Protein AF-A0A7W4HJK3-F1 (afdb_monomer_lite)

Sequence (120 aa):
MSKIKEIQSRLTQNSWEYARIRFLIAKQIFVFTVALYFLCYLFTVGGFYFGPFSIDTLAKITYHLYSLLIISTAIFGYSIVEYAASLHFPDKKIVLVVAGVIFGIFSIFALSVHLGFFGA

Secondary structure (DSSP, 8-state):
--HHHHHHHHHHH-HHHHHHHHHHHHHHHHHHHHHHHHHHHHHHHTT--BTTB-HHHHHHHHHHHHHHHHHHHHHHHHHHHHHHHHHH-S--HHHHHHHHHHHHHHHHHHHHHHTTSS--

Radius of gyration: 18.64 Å; chains: 1; bounding box: 40×42×51 Å

Foldseek 3Di:
DDPVVVVVVVCVVQVLVVLVVQLVVLVVQLVVLVVVLVVLVCCLVVLPADDPGHSVNSVVVNLVSVLSNLVSVLSNQLSVQSNVCSVPPPPCPVVSVVSNVVSVVSSVVVVCPSVVVDDD

Structure (mmCIF, N/CA/C/O backbone):
data_AF-A0A7W4HJK3-F1
#
_entry.id   AF-A0A7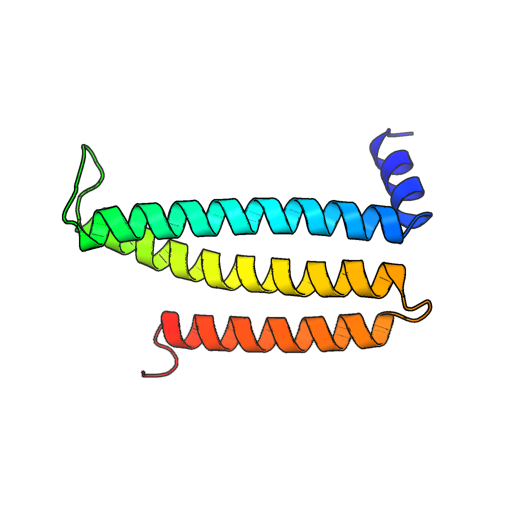W4HJK3-F1
#
loop_
_atom_site.group_PDB
_atom_site.id
_atom_site.type_symbol
_atom_site.label_atom_id
_atom_site.label_alt_id
_atom_site.label_comp_id
_atom_site.label_asym_id
_atom_site.label_entity_id
_atom_site.label_seq_id
_atom_site.pdbx_PDB_ins_code
_atom_site.Cartn_x
_atom_site.Cartn_y
_atom_site.Cartn_z
_atom_site.occupancy
_atom_site.B_iso_or_equiv
_atom_site.auth_seq_id
_atom_site.auth_comp_id
_atom_site.auth_asym_id
_atom_site.auth_atom_id
_atom_site.pdbx_PDB_model_num
ATOM 1 N N . MET A 1 1 ? -0.496 25.298 28.018 1.00 51.25 1 MET A N 1
ATOM 2 C CA . MET A 1 1 ? -1.146 24.036 27.594 1.00 51.25 1 MET A CA 1
ATOM 3 C C . MET A 1 1 ? -1.069 23.984 26.071 1.00 51.25 1 MET A C 1
ATOM 5 O O . MET A 1 1 ? -1.542 24.923 25.449 1.00 51.25 1 MET A O 1
ATOM 9 N N . SER A 1 2 ? -0.337 23.039 25.462 1.00 71.12 2 SER A N 1
ATOM 10 C CA . SER A 1 2 ? -0.067 23.115 24.012 1.00 71.12 2 SER A CA 1
ATOM 11 C C . SER A 1 2 ? -1.333 22.777 23.213 1.00 71.12 2 SER A C 1
ATOM 13 O O . SER A 1 2 ? -2.021 21.814 23.546 1.00 71.12 2 SER A O 1
ATOM 15 N N . LYS A 1 3 ? -1.636 23.551 22.158 1.00 65.75 3 LYS A N 1
ATOM 16 C CA . LYS A 1 3 ? -2.786 23.327 21.251 1.00 65.75 3 LYS A CA 1
ATOM 17 C C . LYS A 1 3 ? -2.875 21.880 20.745 1.00 65.75 3 LYS A C 1
ATOM 19 O O . LYS A 1 3 ? -3.959 21.364 20.505 1.00 65.75 3 LYS A O 1
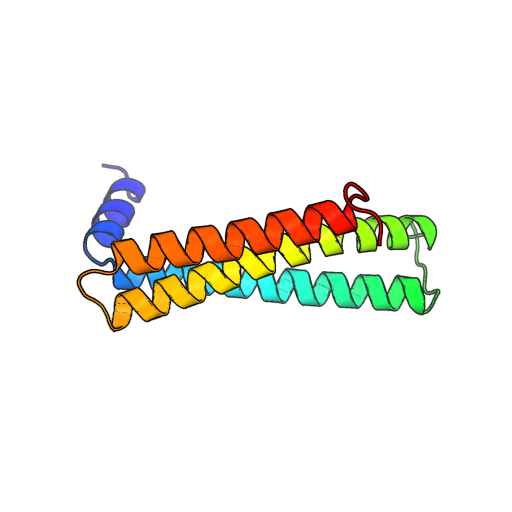ATOM 24 N N . ILE A 1 4 ? -1.729 21.207 20.639 1.00 69.06 4 ILE A N 1
ATOM 25 C CA . ILE A 1 4 ? -1.616 19.798 20.247 1.00 69.06 4 ILE A CA 1
ATOM 26 C C . ILE A 1 4 ? -2.334 18.885 21.252 1.00 69.06 4 ILE A C 1
ATOM 28 O O . ILE A 1 4 ? -3.061 17.984 20.848 1.00 69.06 4 ILE A O 1
ATOM 32 N N . LYS A 1 5 ? -2.195 19.147 22.557 1.00 67.62 5 LYS A N 1
ATOM 33 C CA . LYS A 1 5 ? -2.805 18.334 23.619 1.00 67.62 5 LYS A CA 1
ATOM 34 C C . LYS A 1 5 ? -4.334 18.470 23.649 1.00 67.62 5 LYS A C 1
ATOM 36 O O . LYS A 1 5 ? -5.027 17.505 23.949 1.00 67.62 5 LYS A O 1
ATOM 41 N N . GLU A 1 6 ? -4.849 19.647 23.297 1.00 69.25 6 GLU A N 1
ATOM 42 C CA . GLU A 1 6 ? -6.288 19.936 23.204 1.00 69.25 6 GLU A CA 1
ATOM 43 C C . GLU A 1 6 ? -6.931 19.291 21.963 1.00 69.25 6 GLU A C 1
ATOM 45 O O . GLU A 1 6 ? -7.992 18.675 22.053 1.00 69.25 6 GLU A O 1
ATOM 50 N N . ILE A 1 7 ? -6.253 19.342 20.810 1.00 66.00 7 ILE A N 1
ATOM 51 C CA . ILE A 1 7 ? -6.677 18.627 19.594 1.00 66.00 7 ILE A CA 1
ATOM 52 C C . ILE A 1 7 ? -6.694 17.116 19.848 1.00 66.00 7 ILE A C 1
ATOM 54 O O . ILE A 1 7 ? -7.645 16.429 19.478 1.00 66.00 7 ILE A O 1
ATOM 58 N N . GLN A 1 8 ? -5.669 16.599 20.528 1.00 65.44 8 GLN A N 1
ATOM 59 C CA . GLN A 1 8 ? -5.571 15.182 20.853 1.00 65.44 8 GLN A CA 1
ATOM 60 C C . GLN A 1 8 ? -6.674 14.733 21.822 1.00 65.44 8 GLN A C 1
ATOM 62 O O . GLN A 1 8 ? -7.210 13.645 21.632 1.00 65.44 8 GLN A O 1
ATOM 67 N N . SER A 1 9 ? -7.064 15.561 22.804 1.00 62.78 9 SER A N 1
ATOM 68 C CA . SER A 1 9 ? -8.164 15.227 23.723 1.00 62.78 9 SER A CA 1
ATOM 69 C C . SER A 1 9 ? -9.540 15.283 23.055 1.00 62.78 9 SER A C 1
ATOM 71 O O . SER A 1 9 ? -10.412 14.487 23.389 1.00 62.78 9 SER A O 1
ATOM 73 N N . ARG A 1 10 ? -9.751 16.196 22.098 1.00 63.41 10 ARG A N 1
ATOM 74 C CA . ARG A 1 10 ? -10.980 16.227 21.287 1.00 63.41 10 ARG A CA 1
ATOM 75 C C . ARG A 1 10 ? -11.082 15.009 20.367 1.00 63.41 10 ARG A C 1
ATOM 77 O O . ARG A 1 10 ? -12.144 14.400 20.275 1.00 63.41 10 ARG A O 1
ATOM 84 N N . LEU A 1 11 ? -9.971 14.607 19.745 1.00 58.31 11 LEU A N 1
ATOM 85 C CA . LEU A 1 11 ? -9.918 13.429 18.871 1.00 58.31 11 LEU A CA 1
ATOM 86 C C . LEU A 1 11 ? -10.165 12.115 19.620 1.00 58.31 11 LEU A C 1
ATOM 88 O O . LEU A 1 11 ? -10.785 11.210 19.067 1.00 58.31 11 LEU A O 1
ATOM 92 N N . THR A 1 12 ? -9.720 11.999 20.874 1.00 60.94 12 THR A N 1
ATOM 93 C CA . THR A 1 12 ? -10.025 10.824 21.707 1.00 60.94 12 THR A CA 1
ATOM 94 C C . THR A 1 12 ? -11.462 10.812 22.220 1.00 60.94 12 THR A C 1
ATOM 96 O O . THR A 1 12 ? -12.012 9.729 22.405 1.00 60.94 12 THR A O 1
ATOM 99 N N . GLN A 1 13 ? -12.096 11.974 22.402 1.00 63.25 13 GLN A N 1
ATOM 100 C CA . GLN A 1 13 ? -13.513 12.057 22.773 1.00 63.25 13 GLN A CA 1
ATOM 101 C C . GLN A 1 13 ? -14.455 11.704 21.614 1.00 63.25 13 GLN A C 1
ATOM 103 O O . GLN A 1 13 ? -15.545 11.194 21.861 1.00 63.25 13 GLN A O 1
ATOM 108 N N . ASN A 1 14 ? -14.036 11.909 20.360 1.00 68.38 14 ASN A N 1
ATOM 109 C CA . ASN A 1 14 ? -14.873 11.678 19.185 1.00 68.38 14 ASN A CA 1
ATOM 110 C C . ASN A 1 14 ? -14.259 10.623 18.247 1.00 68.38 14 ASN A C 1
ATOM 112 O O . ASN A 1 14 ? -13.692 10.925 17.196 1.00 68.38 14 ASN A O 1
ATOM 116 N N . SER A 1 15 ? -14.370 9.346 18.641 1.00 69.50 15 SER A N 1
ATOM 117 C CA . SER A 1 15 ? -13.700 8.219 17.959 1.00 69.50 15 SER A CA 1
ATOM 118 C C . SER A 1 15 ? -14.047 8.069 16.468 1.00 69.50 15 SER A C 1
ATOM 120 O O . SER A 1 15 ? -13.288 7.459 15.713 1.00 69.50 15 SER A O 1
ATOM 122 N N . TRP A 1 16 ? -15.178 8.632 16.040 1.00 78.88 16 TRP A N 1
ATOM 123 C CA . TRP A 1 16 ? -15.601 8.688 14.644 1.00 78.88 16 TRP A CA 1
ATOM 124 C C . TRP A 1 16 ? -14.831 9.741 13.831 1.00 78.88 16 TRP A C 1
ATOM 126 O O . TRP A 1 16 ? -14.389 9.451 12.719 1.00 78.88 16 TRP A O 1
ATOM 136 N N . GLU A 1 17 ? -14.607 10.942 14.377 1.00 79.75 17 GLU A N 1
ATOM 137 C CA . GLU A 1 17 ? -13.842 11.996 13.689 1.00 79.75 17 GLU A CA 1
ATOM 138 C C . GLU A 1 17 ? -12.398 11.558 13.455 1.00 79.75 17 GLU A C 1
ATOM 140 O O . GLU A 1 17 ? -11.842 11.771 12.376 1.00 79.75 17 GLU A O 1
ATOM 145 N N . TYR A 1 18 ? -11.815 10.869 14.437 1.00 82.31 18 TYR A N 1
ATOM 146 C CA . TYR A 1 18 ? -10.486 10.287 14.311 1.00 82.31 18 TYR A CA 1
ATOM 147 C C . TYR A 1 18 ? -10.411 9.256 13.172 1.00 82.31 18 TYR A C 1
ATOM 149 O O . TYR A 1 18 ? -9.543 9.360 12.301 1.00 82.31 18 TYR A O 1
ATOM 157 N N . ALA A 1 19 ? -11.352 8.304 13.123 1.00 85.25 19 ALA A N 1
ATOM 158 C CA . ALA A 1 19 ? -11.417 7.301 12.058 1.00 85.25 19 ALA A CA 1
ATOM 159 C C . ALA A 1 19 ? -11.622 7.944 10.674 1.00 85.25 19 ALA A C 1
ATOM 161 O O . ALA A 1 19 ? -10.991 7.544 9.695 1.00 85.25 19 ALA A O 1
ATOM 162 N N . ARG A 1 20 ? -12.445 8.998 10.594 1.00 87.69 20 ARG A N 1
ATOM 163 C CA . ARG A 1 20 ? -12.670 9.766 9.363 1.00 87.69 20 ARG A CA 1
ATOM 164 C C . ARG A 1 20 ? -11.394 10.444 8.860 1.00 87.69 20 ARG A C 1
ATOM 166 O O . ARG A 1 20 ? -11.097 10.361 7.671 1.00 87.69 20 ARG A O 1
ATOM 173 N N . ILE A 1 21 ? -10.637 11.107 9.736 1.00 89.06 21 ILE A N 1
ATOM 174 C CA . ILE A 1 21 ? -9.379 11.773 9.359 1.00 89.06 21 ILE A CA 1
ATOM 175 C C . ILE A 1 21 ? -8.367 10.744 8.848 1.00 89.06 21 ILE A C 1
ATOM 177 O O . ILE A 1 21 ? -7.779 10.943 7.784 1.00 89.06 21 ILE A O 1
ATOM 181 N N . ARG A 1 22 ? -8.207 9.618 9.555 1.00 88.69 22 ARG A N 1
ATOM 182 C CA . ARG A 1 22 ? -7.322 8.527 9.121 1.00 88.69 22 ARG A CA 1
ATOM 183 C C . ARG A 1 22 ? -7.708 7.979 7.752 1.00 88.69 22 ARG A C 1
ATOM 185 O O . ARG A 1 22 ? -6.836 7.830 6.901 1.00 88.69 22 ARG A O 1
ATOM 192 N N . PHE A 1 23 ? -9.000 7.750 7.518 1.00 92.94 23 PHE A N 1
ATOM 193 C CA . PHE A 1 23 ? -9.509 7.313 6.220 1.00 92.94 23 PHE A CA 1
ATOM 194 C C . PHE A 1 23 ? -9.186 8.303 5.096 1.00 92.94 23 PHE A C 1
ATOM 196 O O . PHE A 1 23 ? -8.708 7.893 4.040 1.00 92.94 23 PHE A O 1
ATOM 203 N N . LEU A 1 24 ? -9.392 9.605 5.314 1.00 94.00 24 LEU A N 1
ATOM 204 C CA . LEU A 1 24 ? -9.096 10.623 4.302 1.00 94.00 24 LEU A CA 1
ATOM 205 C C . LEU A 1 24 ? -7.602 10.686 3.959 1.00 94.00 24 LEU A C 1
ATOM 207 O O . LEU A 1 24 ? -7.258 10.769 2.780 1.00 94.00 24 LEU A O 1
ATOM 211 N N . ILE A 1 25 ? -6.729 10.594 4.965 1.00 93.81 25 ILE A N 1
ATOM 212 C CA . ILE A 1 25 ? -5.274 10.556 4.767 1.00 93.81 25 ILE A CA 1
ATOM 213 C C . ILE A 1 25 ? -4.874 9.290 4.001 1.00 93.81 25 ILE A C 1
ATOM 215 O O . ILE A 1 25 ? -4.168 9.380 2.998 1.00 93.81 25 ILE A O 1
ATOM 219 N N . ALA A 1 26 ? -5.364 8.121 4.423 1.00 93.94 26 ALA A N 1
ATOM 220 C CA . ALA A 1 26 ? -5.065 6.849 3.769 1.00 93.94 26 ALA A CA 1
ATOM 221 C C . ALA A 1 26 ? -5.530 6.834 2.304 1.00 93.94 26 ALA A C 1
ATOM 223 O O . ALA A 1 26 ? -4.781 6.411 1.426 1.00 93.94 26 ALA A O 1
ATOM 224 N N . LYS A 1 27 ? -6.725 7.372 2.023 1.00 94.62 27 LYS A N 1
ATOM 225 C CA . LYS A 1 27 ? -7.250 7.534 0.661 1.00 94.62 27 LYS A CA 1
ATOM 226 C C . LYS A 1 27 ? -6.324 8.390 -0.202 1.00 94.62 27 LYS A C 1
ATOM 228 O O . LYS A 1 27 ? -6.035 8.018 -1.334 1.00 94.62 27 LYS A O 1
ATOM 233 N N . GLN A 1 28 ? -5.870 9.530 0.319 1.00 94.75 28 GLN A N 1
ATOM 234 C CA . GLN A 1 28 ? -4.998 10.439 -0.423 1.00 94.75 28 GLN A CA 1
ATOM 235 C C . GLN A 1 28 ? -3.648 9.788 -0.743 1.00 94.75 28 GLN A C 1
ATOM 237 O O . GLN A 1 28 ? -3.188 9.880 -1.879 1.00 94.75 28 GLN A O 1
ATOM 242 N N . ILE A 1 29 ? -3.041 9.111 0.239 1.00 94.75 29 ILE A N 1
ATOM 243 C CA . ILE A 1 29 ? -1.785 8.373 0.055 1.00 94.75 29 ILE A CA 1
ATOM 244 C C . ILE A 1 29 ? -1.968 7.300 -1.018 1.00 94.75 29 ILE A C 1
ATOM 246 O O . ILE A 1 29 ? -1.188 7.254 -1.962 1.00 94.75 29 ILE A O 1
ATOM 250 N N . PHE A 1 30 ? -3.026 6.491 -0.924 1.00 95.88 30 PHE A N 1
ATOM 251 C CA . PHE A 1 30 ? -3.304 5.435 -1.893 1.00 95.88 30 PHE A CA 1
ATOM 252 C C . PHE A 1 30 ? -3.478 5.976 -3.316 1.00 95.88 30 PHE A C 1
ATOM 254 O O . PHE A 1 30 ? -2.802 5.513 -4.229 1.00 95.88 30 PHE A O 1
ATOM 261 N N . VAL A 1 31 ? -4.322 6.995 -3.511 1.00 96.31 31 VAL A N 1
ATOM 262 C CA . VAL A 1 31 ? -4.548 7.592 -4.838 1.00 96.31 31 VAL A CA 1
ATOM 263 C C . VAL A 1 31 ? -3.254 8.166 -5.413 1.00 96.31 31 VAL A C 1
ATOM 265 O O . VAL A 1 31 ? -2.962 7.955 -6.588 1.00 96.31 31 VAL A O 1
ATOM 268 N N . PHE A 1 32 ? -2.455 8.850 -4.589 1.00 96.25 32 PHE A N 1
ATOM 269 C CA . PHE A 1 32 ? -1.161 9.379 -5.013 1.00 96.25 32 PHE A CA 1
ATOM 270 C C . PHE A 1 32 ? -0.195 8.260 -5.422 1.00 96.25 32 PHE A C 1
ATOM 272 O O . PHE A 1 32 ? 0.411 8.333 -6.489 1.00 96.25 32 PHE A O 1
ATOM 279 N N . THR A 1 33 ? -0.080 7.202 -4.615 1.00 95.69 33 THR A N 1
ATOM 280 C CA . THR A 1 33 ? 0.793 6.061 -4.906 1.00 95.69 33 THR A CA 1
ATOM 281 C C . THR A 1 33 ? 0.354 5.309 -6.160 1.00 95.69 33 THR A C 1
ATOM 283 O O . THR A 1 33 ? 1.205 4.980 -6.981 1.00 95.69 33 THR A O 1
ATOM 286 N N . VAL A 1 34 ? -0.949 5.085 -6.357 1.00 95.62 34 VAL A N 1
ATOM 287 C CA . VAL A 1 34 ? -1.498 4.459 -7.572 1.00 95.62 34 VAL A CA 1
ATOM 288 C C . VAL A 1 34 ? -1.175 5.294 -8.805 1.00 95.62 34 VAL A C 1
ATOM 290 O O . VAL A 1 34 ? -0.670 4.757 -9.788 1.00 95.62 34 VAL A O 1
ATOM 293 N N . ALA A 1 35 ? -1.434 6.603 -8.753 1.00 95.62 35 ALA A N 1
ATOM 294 C CA . ALA A 1 35 ? -1.168 7.498 -9.872 1.00 95.62 35 ALA A CA 1
ATOM 295 C C . ALA A 1 35 ? 0.325 7.524 -10.227 1.00 95.62 35 ALA A C 1
ATOM 297 O O . ALA A 1 35 ? 0.682 7.420 -11.399 1.00 95.62 35 ALA A O 1
ATOM 298 N N . LEU A 1 36 ? 1.196 7.607 -9.217 1.00 93.62 36 LEU A N 1
ATOM 299 C CA . LEU A 1 36 ? 2.642 7.621 -9.408 1.00 93.62 36 LEU A CA 1
ATOM 300 C C . LEU A 1 36 ? 3.162 6.286 -9.956 1.00 93.62 36 LEU A C 1
ATOM 302 O O . LEU A 1 36 ? 3.937 6.284 -10.909 1.00 93.62 36 LEU A O 1
ATOM 306 N N . TYR A 1 37 ? 2.708 5.157 -9.402 1.00 94.25 37 TYR A N 1
ATOM 307 C CA . TYR A 1 37 ? 3.049 3.824 -9.904 1.00 94.25 37 TYR A CA 1
ATOM 308 C C . TYR A 1 37 ? 2.625 3.655 -11.362 1.00 94.25 37 TYR A C 1
ATOM 310 O O . TYR A 1 37 ? 3.439 3.255 -12.190 1.00 94.25 37 TYR A O 1
ATOM 318 N N . PHE A 1 38 ? 1.379 4.001 -11.691 1.00 92.56 38 PHE A N 1
ATOM 319 C CA . PHE A 1 38 ? 0.854 3.863 -13.045 1.00 92.56 38 PHE A CA 1
ATOM 320 C C . PHE A 1 38 ? 1.607 4.749 -14.041 1.00 92.56 38 PHE A C 1
ATOM 322 O O . PHE A 1 38 ? 1.966 4.293 -15.124 1.00 92.56 38 PHE A O 1
ATOM 329 N N . LEU A 1 39 ? 1.917 5.988 -13.657 1.00 91.62 39 LEU A N 1
ATOM 330 C CA . LEU A 1 39 ? 2.710 6.898 -14.474 1.00 91.62 39 LEU A CA 1
ATOM 331 C C . LEU A 1 39 ? 4.114 6.333 -14.744 1.00 91.62 39 LEU A C 1
ATOM 333 O O . LEU A 1 39 ? 4.534 6.259 -15.897 1.00 91.62 39 LEU A O 1
ATOM 337 N N . CYS A 1 40 ? 4.827 5.886 -13.706 1.00 90.12 40 CYS A N 1
ATOM 338 C CA . CYS A 1 40 ? 6.156 5.287 -13.856 1.00 90.12 40 CYS A CA 1
ATOM 339 C C . CYS A 1 40 ? 6.123 3.983 -14.666 1.00 90.12 40 CYS A C 1
ATOM 341 O O . CYS A 1 40 ? 7.005 3.758 -15.496 1.00 90.12 40 CYS A O 1
ATOM 343 N N . TYR A 1 41 ? 5.089 3.160 -14.485 1.00 89.19 41 TYR A N 1
ATOM 344 C CA . TYR A 1 41 ? 4.874 1.949 -15.270 1.00 89.19 41 TYR A CA 1
ATOM 345 C C . TYR A 1 41 ? 4.689 2.267 -16.759 1.00 89.19 41 TYR A C 1
ATOM 347 O O . TYR A 1 41 ? 5.356 1.657 -17.592 1.00 89.19 41 TYR A O 1
ATOM 355 N N . LEU A 1 42 ? 3.864 3.263 -17.102 1.00 90.06 42 LEU A N 1
ATOM 356 C CA . LEU A 1 42 ? 3.675 3.704 -18.487 1.00 90.06 42 LEU A CA 1
ATOM 357 C C . LEU A 1 42 ? 4.974 4.216 -19.117 1.00 90.06 42 LEU A C 1
ATOM 359 O O . LEU A 1 42 ? 5.264 3.871 -20.259 1.00 90.06 42 LEU A O 1
ATOM 363 N N . PHE A 1 43 ? 5.771 4.996 -18.381 1.00 87.25 43 PHE A N 1
ATOM 364 C CA . PHE A 1 43 ? 7.083 5.440 -18.862 1.00 87.25 43 PHE A CA 1
ATOM 365 C C . PHE A 1 43 ? 8.032 4.257 -19.100 1.00 87.25 43 PHE A C 1
ATOM 367 O O . PHE A 1 43 ? 8.673 4.183 -20.147 1.00 87.25 43 PHE A O 1
ATOM 374 N N . THR A 1 44 ? 8.068 3.305 -18.165 1.00 85.88 44 THR A N 1
ATOM 375 C CA . THR A 1 44 ? 8.941 2.124 -18.236 1.00 85.88 44 THR A CA 1
ATOM 376 C C . THR A 1 44 ? 8.567 1.210 -19.405 1.00 85.88 44 THR A C 1
ATOM 378 O O . THR A 1 44 ? 9.436 0.827 -20.181 1.00 85.88 44 THR A O 1
ATOM 381 N N . VAL A 1 45 ? 7.281 0.879 -19.564 1.00 85.25 45 VAL A N 1
ATOM 382 C CA . VAL A 1 45 ? 6.794 -0.017 -20.630 1.00 85.25 45 VAL A CA 1
ATOM 383 C C . VAL A 1 45 ? 6.768 0.676 -21.990 1.00 85.25 45 VAL A C 1
ATOM 385 O O . VAL A 1 45 ? 7.090 0.059 -23.000 1.00 85.25 45 VAL A O 1
ATOM 388 N N . GLY A 1 46 ? 6.415 1.961 -22.028 1.00 83.06 46 GLY A N 1
ATOM 389 C CA . GLY A 1 46 ? 6.387 2.758 -23.254 1.00 83.06 46 GLY A CA 1
ATOM 390 C C . GLY A 1 46 ? 7.769 3.154 -23.780 1.00 83.06 46 GLY A C 1
ATOM 391 O O . GLY A 1 46 ? 7.851 3.760 -24.843 1.00 83.06 46 GLY A O 1
ATOM 392 N N . GLY A 1 47 ? 8.850 2.841 -23.056 1.00 79.44 47 GLY A N 1
ATOM 393 C CA . GLY A 1 47 ? 10.221 3.166 -23.462 1.00 79.44 47 GLY A CA 1
ATOM 394 C C . GLY A 1 47 ? 10.538 4.664 -23.440 1.00 79.44 47 GLY A C 1
ATOM 395 O O . GLY A 1 47 ? 11.494 5.109 -24.073 1.00 79.44 47 GLY A O 1
ATOM 396 N N . PHE A 1 48 ? 9.742 5.456 -22.724 1.00 79.81 48 PHE A N 1
ATOM 397 C CA . PHE A 1 48 ? 9.899 6.901 -22.635 1.00 79.81 48 PHE A CA 1
ATOM 398 C C . PHE A 1 48 ? 10.880 7.248 -21.507 1.00 79.81 48 PHE A C 1
ATOM 400 O O . PHE A 1 48 ? 10.646 6.913 -20.347 1.00 79.81 48 PHE A O 1
ATOM 407 N N . TYR A 1 49 ? 11.957 7.960 -21.834 1.00 78.19 49 TYR A N 1
ATOM 408 C CA . TYR A 1 49 ? 12.971 8.417 -20.881 1.00 78.19 49 TYR A CA 1
ATOM 409 C C . TYR A 1 49 ? 13.208 9.923 -21.032 1.00 78.19 49 TYR A C 1
ATOM 411 O O . TYR A 1 49 ? 13.072 10.476 -22.124 1.00 78.19 49 TYR A O 1
ATOM 419 N N . PHE A 1 50 ? 13.553 10.609 -19.941 1.00 76.81 50 PHE A N 1
ATOM 420 C CA . PHE A 1 50 ? 13.840 12.046 -19.970 1.00 76.81 50 PHE A CA 1
ATOM 421 C C . PHE A 1 50 ? 14.894 12.433 -18.927 1.00 76.81 50 PHE A C 1
ATOM 423 O O . PHE A 1 50 ? 14.806 12.056 -17.759 1.00 76.81 50 PHE A O 1
ATOM 430 N N . GLY A 1 51 ? 15.894 13.216 -19.341 1.00 78.19 51 GLY A N 1
ATOM 431 C CA . GLY A 1 51 ? 16.952 13.719 -18.457 1.00 78.19 51 GLY A CA 1
ATOM 432 C C . GLY A 1 51 ? 17.618 12.606 -17.621 1.00 78.19 51 GLY A C 1
ATOM 433 O O . GLY A 1 51 ? 18.148 11.664 -18.208 1.00 78.19 51 GLY A O 1
ATOM 434 N N . PRO A 1 52 ? 17.603 12.682 -16.273 1.00 75.56 52 PRO A N 1
ATOM 435 C CA . PRO A 1 52 ? 18.224 11.681 -15.397 1.00 75.56 52 PRO A CA 1
ATOM 436 C C . PRO A 1 52 ? 17.444 10.355 -15.294 1.00 75.56 52 PRO A C 1
ATOM 438 O O . PRO A 1 52 ? 17.928 9.407 -14.678 1.00 75.56 52 PRO A O 1
ATOM 441 N N . PHE A 1 53 ? 16.242 10.264 -15.868 1.00 80.44 53 PHE A N 1
ATOM 442 C CA . PHE A 1 53 ? 15.387 9.081 -15.788 1.00 80.44 53 PHE A CA 1
ATOM 443 C C . PHE A 1 53 ? 15.617 8.161 -16.986 1.00 80.44 53 PHE A C 1
ATOM 445 O O . PHE A 1 53 ? 14.816 8.139 -17.918 1.00 80.44 53 PHE A O 1
ATOM 452 N N . SER A 1 54 ? 16.719 7.405 -16.964 1.00 85.69 54 SER A N 1
ATOM 453 C CA . SER A 1 54 ? 16.928 6.296 -17.906 1.00 85.69 54 SER A CA 1
ATOM 454 C C . SER A 1 54 ? 15.893 5.185 -17.693 1.00 85.69 54 SER A C 1
ATOM 456 O O . SER A 1 54 ? 15.303 5.084 -16.614 1.00 85.69 54 SER A O 1
ATOM 458 N N . ILE A 1 55 ? 15.700 4.316 -18.691 1.00 85.06 55 ILE A N 1
ATOM 459 C CA . ILE A 1 55 ? 14.774 3.171 -18.600 1.00 85.06 55 ILE A CA 1
ATOM 460 C C . ILE A 1 55 ? 15.107 2.286 -17.389 1.00 85.06 55 ILE A C 1
ATOM 462 O O . ILE A 1 55 ? 14.217 1.966 -16.608 1.00 85.06 55 ILE A O 1
ATOM 466 N N . ASP A 1 56 ? 16.385 1.978 -17.157 1.00 86.38 56 ASP A N 1
ATOM 467 C CA . ASP A 1 56 ? 16.827 1.205 -15.985 1.00 86.38 56 ASP A CA 1
ATOM 468 C C . ASP A 1 56 ? 16.473 1.886 -14.658 1.00 86.38 56 ASP A C 1
ATOM 470 O O . ASP A 1 56 ? 16.108 1.234 -13.677 1.00 86.38 56 ASP A O 1
ATOM 474 N N . THR A 1 57 ? 16.578 3.215 -14.615 1.00 87.38 57 THR A N 1
ATOM 475 C CA . THR A 1 57 ? 16.238 4.001 -13.425 1.00 87.38 57 THR A CA 1
ATOM 476 C C . THR A 1 57 ? 14.729 3.987 -13.192 1.00 87.38 57 THR A C 1
ATOM 478 O O . THR A 1 57 ? 14.283 3.735 -12.075 1.00 87.38 57 THR A O 1
ATOM 481 N N . LEU A 1 58 ? 13.936 4.183 -14.248 1.00 87.56 58 LEU A N 1
ATOM 482 C CA . LEU A 1 58 ? 12.474 4.094 -14.222 1.00 87.56 58 LEU A CA 1
ATOM 483 C C . LEU A 1 58 ? 11.984 2.695 -13.838 1.00 87.56 58 LEU A C 1
ATOM 485 O O . LEU A 1 58 ? 11.049 2.584 -13.048 1.00 87.56 58 LEU A O 1
ATOM 489 N N . ALA A 1 59 ? 12.648 1.635 -14.299 1.00 87.75 59 ALA A N 1
ATOM 490 C CA . ALA A 1 59 ? 12.334 0.261 -13.924 1.00 87.75 59 ALA A CA 1
ATOM 491 C C . ALA A 1 59 ? 12.570 0.015 -12.426 1.00 87.75 59 ALA A C 1
ATOM 493 O O . ALA A 1 59 ? 11.695 -0.523 -11.747 1.00 87.75 59 ALA A O 1
ATOM 494 N N . LYS A 1 60 ? 13.701 0.482 -11.875 1.00 90.50 60 LYS A N 1
ATOM 495 C CA . LYS A 1 60 ? 13.978 0.415 -10.426 1.00 90.50 60 LYS A CA 1
ATOM 496 C C . LYS A 1 60 ? 12.968 1.225 -9.612 1.00 90.50 60 LYS A C 1
ATOM 498 O O . LYS A 1 60 ? 12.477 0.750 -8.590 1.00 90.50 60 LYS A O 1
ATOM 503 N N . ILE A 1 61 ? 12.624 2.429 -10.070 1.00 90.44 61 ILE A N 1
ATOM 504 C CA . ILE A 1 61 ? 11.600 3.264 -9.429 1.00 90.44 61 ILE A CA 1
ATOM 505 C C . ILE A 1 61 ? 10.245 2.548 -9.446 1.00 90.44 61 ILE A C 1
ATOM 507 O O . ILE A 1 61 ? 9.597 2.449 -8.409 1.00 90.44 61 ILE A O 1
ATOM 511 N N . THR A 1 62 ? 9.837 2.000 -10.591 1.00 91.06 62 THR A N 1
ATOM 512 C CA . THR A 1 62 ? 8.574 1.265 -10.753 1.00 91.06 62 THR A CA 1
ATOM 513 C C . THR A 1 62 ? 8.526 0.027 -9.860 1.00 91.06 62 THR A C 1
ATOM 515 O O . THR A 1 62 ? 7.501 -0.232 -9.232 1.00 91.06 62 THR A O 1
ATOM 518 N N . TYR A 1 63 ? 9.644 -0.692 -9.734 1.00 90.88 63 TYR A N 1
ATOM 519 C CA . TYR A 1 63 ? 9.784 -1.812 -8.807 1.00 90.88 63 TYR A CA 1
ATOM 520 C C . TYR A 1 63 ? 9.521 -1.375 -7.355 1.00 90.88 63 TYR A C 1
ATOM 522 O O . TYR A 1 63 ? 8.633 -1.908 -6.697 1.00 90.88 63 TYR A O 1
ATOM 530 N N . HIS A 1 64 ? 10.192 -0.331 -6.862 1.00 92.12 64 HIS A N 1
ATOM 531 C CA . HIS A 1 64 ? 9.962 0.156 -5.495 1.00 92.12 64 HIS A CA 1
ATOM 532 C C . HIS A 1 64 ? 8.571 0.775 -5.285 1.00 92.12 64 HIS A C 1
ATOM 534 O O . HIS A 1 64 ? 7.980 0.631 -4.211 1.00 92.12 64 HIS A O 1
ATOM 540 N N . LEU A 1 65 ? 8.008 1.428 -6.305 1.00 93.50 65 LEU A N 1
ATOM 541 C CA . LEU A 1 65 ? 6.638 1.939 -6.261 1.00 93.50 65 LEU A CA 1
ATOM 542 C C . LEU A 1 65 ? 5.610 0.817 -6.129 1.00 93.50 65 LEU A C 1
ATOM 544 O O . LEU A 1 65 ? 4.588 1.025 -5.483 1.00 93.50 65 LEU A O 1
ATOM 548 N N . TYR A 1 66 ? 5.884 -0.374 -6.663 1.00 92.75 66 TYR A N 1
ATOM 549 C CA . TYR A 1 66 ? 5.017 -1.532 -6.463 1.00 92.75 66 TYR A CA 1
ATOM 550 C C . TYR A 1 66 ? 4.981 -1.976 -4.992 1.00 92.75 66 TYR A C 1
ATOM 552 O O . TYR A 1 66 ? 3.908 -2.233 -4.448 1.00 92.75 66 TYR A O 1
ATOM 560 N N . SER A 1 67 ? 6.125 -1.968 -4.298 1.00 93.88 67 SER A N 1
ATOM 561 C CA . SER A 1 67 ? 6.164 -2.202 -2.845 1.00 93.88 67 SER A CA 1
ATOM 562 C C . SER A 1 67 ? 5.324 -1.171 -2.078 1.00 93.88 67 SER A C 1
ATOM 564 O O . SER A 1 67 ? 4.525 -1.524 -1.208 1.00 93.88 67 SER A O 1
ATOM 566 N N . LEU A 1 68 ? 5.454 0.114 -2.429 1.00 94.44 68 LEU A N 1
ATOM 567 C CA . LEU A 1 68 ? 4.645 1.192 -1.846 1.00 94.44 68 LEU A CA 1
ATOM 568 C C . LEU A 1 68 ? 3.153 1.037 -2.166 1.00 94.44 68 LEU A C 1
ATOM 570 O O . LEU A 1 68 ? 2.307 1.349 -1.325 1.00 94.44 68 LEU A O 1
ATOM 574 N N . LEU A 1 69 ? 2.814 0.540 -3.354 1.00 95.62 69 LEU A N 1
ATOM 575 C CA . LEU A 1 69 ? 1.440 0.264 -3.751 1.00 95.62 69 LEU A CA 1
ATOM 576 C C . LEU A 1 69 ? 0.820 -0.821 -2.864 1.00 95.62 69 LEU A C 1
ATOM 578 O O . LEU A 1 69 ? -0.290 -0.629 -2.371 1.00 95.62 69 LEU A O 1
ATOM 582 N N . ILE A 1 70 ? 1.542 -1.911 -2.585 1.00 94.94 70 ILE A N 1
ATOM 583 C CA . ILE A 1 70 ? 1.071 -2.970 -1.677 1.00 94.94 70 ILE A CA 1
ATOM 584 C C . ILE A 1 70 ? 0.800 -2.394 -0.281 1.00 94.94 70 ILE A C 1
ATOM 586 O O . ILE A 1 70 ? -0.293 -2.560 0.264 1.00 94.94 70 ILE A O 1
ATOM 590 N N . ILE A 1 71 ? 1.769 -1.660 0.275 1.00 94.31 71 ILE A N 1
ATOM 591 C CA . ILE A 1 71 ? 1.665 -1.072 1.619 1.00 94.31 7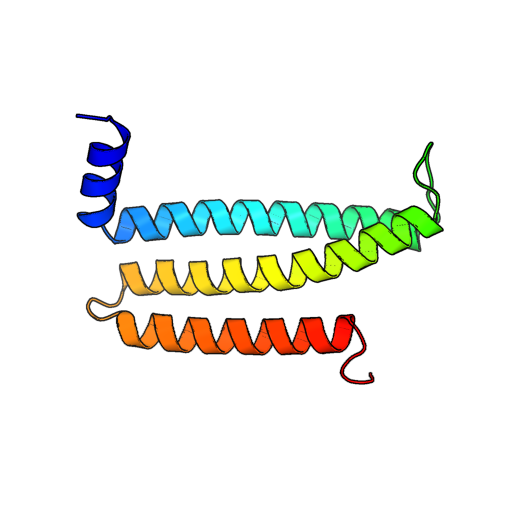1 ILE A CA 1
ATOM 592 C C . ILE A 1 71 ? 0.499 -0.078 1.696 1.00 94.31 71 ILE A C 1
ATOM 594 O O . ILE A 1 71 ? -0.319 -0.139 2.615 1.00 94.31 71 ILE A O 1
ATOM 598 N N . SER A 1 72 ? 0.391 0.835 0.728 1.00 95.62 72 SER A N 1
ATOM 599 C CA . SER A 1 72 ? -0.678 1.840 0.712 1.00 95.62 72 SER A CA 1
ATOM 600 C C . SER A 1 72 ? -2.062 1.215 0.520 1.00 95.62 72 SER A C 1
ATOM 602 O O . SER A 1 72 ? -3.012 1.661 1.164 1.00 95.62 72 SER A O 1
ATOM 604 N N . THR A 1 73 ? -2.178 0.147 -0.278 1.00 95.31 73 THR A N 1
ATOM 605 C CA . THR A 1 73 ? -3.427 -0.616 -0.453 1.00 95.31 73 THR A CA 1
ATOM 606 C C . THR A 1 73 ? -3.898 -1.215 0.868 1.00 95.31 73 THR A C 1
ATOM 608 O O . THR A 1 73 ? -5.072 -1.108 1.215 1.00 95.31 73 THR A O 1
ATOM 611 N N . ALA A 1 74 ? -2.988 -1.800 1.644 1.00 95.00 74 ALA A N 1
ATOM 612 C CA . ALA A 1 74 ? -3.323 -2.409 2.924 1.00 95.00 74 ALA A CA 1
ATOM 613 C C . ALA A 1 74 ? -3.710 -1.388 3.995 1.00 95.00 74 ALA A C 1
ATOM 615 O O . ALA A 1 74 ? -4.688 -1.588 4.716 1.00 95.00 74 ALA A O 1
ATOM 616 N N . ILE A 1 75 ? -2.987 -0.264 4.065 1.00 93.94 75 ILE A N 1
ATOM 617 C CA . ILE A 1 75 ? -3.331 0.853 4.954 1.00 93.94 75 ILE A CA 1
ATOM 618 C C . ILE A 1 75 ? -4.714 1.400 4.592 1.00 93.94 75 ILE A C 1
ATOM 620 O O . ILE A 1 75 ? -5.545 1.613 5.475 1.00 93.94 75 ILE A O 1
ATOM 624 N N . PHE A 1 76 ? -4.983 1.597 3.301 1.00 95.62 76 PHE A N 1
ATOM 625 C CA . PHE A 1 76 ? -6.270 2.091 2.831 1.00 95.62 76 PHE A CA 1
ATOM 626 C C . PHE A 1 76 ? -7.410 1.112 3.124 1.00 95.62 76 PHE A C 1
ATOM 628 O O . PHE A 1 76 ? -8.431 1.523 3.678 1.00 95.62 76 PHE A O 1
ATOM 635 N N . GLY A 1 77 ? -7.216 -0.177 2.842 1.00 94.00 77 GLY A N 1
ATOM 636 C CA . GLY A 1 77 ? -8.175 -1.233 3.157 1.00 94.00 77 GLY A CA 1
ATOM 637 C C . GLY A 1 77 ? -8.500 -1.300 4.650 1.00 94.00 77 GLY A C 1
ATOM 638 O O . GLY A 1 77 ? -9.673 -1.279 5.029 1.00 94.00 77 GLY A O 1
ATOM 639 N N . TYR A 1 78 ? -7.477 -1.273 5.509 1.00 94.25 78 TYR A N 1
ATOM 640 C CA . TYR A 1 78 ? -7.663 -1.211 6.959 1.00 94.25 78 TYR A CA 1
ATOM 641 C C . TYR A 1 78 ? -8.452 0.038 7.377 1.00 94.25 78 TYR A C 1
ATOM 643 O O . TYR A 1 78 ? -9.406 -0.061 8.147 1.00 94.25 78 TYR A O 1
ATOM 651 N N . SER A 1 79 ? -8.101 1.215 6.850 1.00 92.81 79 SER A N 1
ATOM 652 C CA . SER A 1 79 ? -8.785 2.464 7.194 1.00 92.81 79 SER A CA 1
ATOM 653 C C . SER A 1 79 ? -10.238 2.525 6.710 1.00 92.81 79 SER A C 1
ATOM 655 O O . SER A 1 79 ? -11.052 3.174 7.366 1.00 92.81 79 SER A O 1
ATOM 657 N N . ILE A 1 80 ? -10.600 1.836 5.619 1.00 93.19 80 ILE A N 1
ATOM 658 C CA . ILE A 1 80 ? -12.007 1.659 5.218 1.00 93.19 80 ILE A CA 1
ATOM 659 C C . ILE A 1 80 ? -12.763 0.884 6.296 1.00 93.19 80 ILE A C 1
ATOM 661 O O . ILE A 1 80 ? -13.823 1.328 6.739 1.00 93.19 80 ILE A O 1
ATOM 665 N N . VAL A 1 81 ? -12.218 -0.257 6.731 1.00 92.69 81 VAL A N 1
ATOM 666 C CA . VAL A 1 81 ? -12.860 -1.093 7.753 1.00 92.69 81 VAL A CA 1
ATOM 667 C C . VAL A 1 81 ? -12.954 -0.346 9.079 1.00 92.69 81 VAL A C 1
ATOM 669 O O . VAL A 1 81 ? -13.993 -0.388 9.730 1.00 92.69 81 VAL A O 1
ATOM 672 N N . GLU A 1 82 ? -11.916 0.402 9.454 1.00 90.69 82 GLU A N 1
ATOM 673 C CA . GLU A 1 82 ? -11.925 1.231 10.657 1.00 90.69 82 GLU A CA 1
ATOM 674 C C . GLU A 1 82 ? -13.019 2.299 10.622 1.00 90.69 82 GLU A C 1
ATOM 676 O O . GLU A 1 82 ? -13.772 2.457 11.589 1.00 90.69 82 GLU A O 1
ATOM 681 N N . TYR A 1 83 ? -13.146 2.996 9.495 1.00 90.19 83 TYR A N 1
ATOM 682 C CA . TYR A 1 83 ? -14.187 3.992 9.302 1.00 90.19 83 TYR A CA 1
ATOM 683 C C . TYR A 1 83 ? -15.586 3.364 9.329 1.00 90.19 83 TYR A C 1
ATOM 685 O O . TYR A 1 83 ? -16.446 3.818 10.086 1.00 90.19 83 TYR A O 1
ATOM 693 N N . ALA A 1 84 ? -15.802 2.275 8.590 1.00 88.44 84 ALA A N 1
ATOM 694 C CA . ALA A 1 84 ? -17.080 1.571 8.555 1.00 88.44 84 ALA A CA 1
ATOM 695 C C . ALA A 1 84 ? -17.475 1.024 9.936 1.00 88.44 84 ALA A C 1
ATOM 697 O O . ALA A 1 84 ? -18.622 1.185 10.362 1.00 88.44 84 ALA A O 1
ATOM 698 N N . ALA A 1 85 ? -16.521 0.443 10.668 1.00 88.62 85 ALA A N 1
ATOM 699 C CA . ALA A 1 85 ? -16.756 -0.087 12.003 1.00 88.62 85 ALA A CA 1
ATOM 700 C C . ALA A 1 85 ? -17.058 1.017 13.020 1.00 88.62 85 ALA A C 1
ATOM 702 O O . ALA A 1 85 ? -17.894 0.824 13.897 1.00 88.62 85 ALA A O 1
ATOM 703 N N . SER A 1 86 ? -16.441 2.196 12.876 1.00 85.00 86 SER A N 1
ATOM 704 C CA . SER A 1 86 ? -16.729 3.356 13.727 1.00 85.00 86 SER A CA 1
ATOM 705 C C . SER A 1 86 ? -18.150 3.913 13.574 1.00 85.00 86 SER A C 1
ATOM 707 O O . SER A 1 86 ? -18.621 4.581 14.489 1.00 85.00 86 SER A O 1
ATOM 709 N N . LEU A 1 87 ? -18.813 3.634 12.447 1.00 83.19 87 LEU A N 1
ATOM 710 C CA . LEU A 1 87 ? -20.180 4.068 12.150 1.00 83.19 87 LEU A CA 1
ATOM 711 C C . LEU A 1 87 ? -21.248 3.069 12.619 1.00 83.19 87 LEU A C 1
ATOM 713 O O . LEU A 1 87 ? -22.332 3.491 13.006 1.00 83.19 87 LEU A O 1
ATOM 717 N N . HIS A 1 88 ? -20.958 1.765 12.565 1.00 80.75 88 HIS A N 1
ATOM 718 C CA . HIS A 1 88 ? -21.982 0.719 12.703 1.00 80.75 88 HIS A CA 1
ATOM 719 C C . HIS A 1 88 ? -21.850 -0.135 13.968 1.00 80.75 88 HIS A C 1
ATOM 721 O O . HIS A 1 88 ? -22.841 -0.716 14.401 1.00 80.75 88 HIS A O 1
ATOM 727 N N . PHE A 1 89 ? -20.657 -0.228 14.570 1.00 79.19 89 PHE A N 1
ATOM 728 C CA . PHE A 1 89 ? -20.411 -1.142 15.688 1.00 79.19 89 PHE A CA 1
ATOM 729 C C . PHE A 1 89 ? -19.898 -0.400 16.931 1.00 79.19 89 PHE A C 1
ATOM 731 O O . PHE A 1 89 ? -18.793 0.151 16.904 1.00 79.19 89 PHE A O 1
ATOM 738 N N . PRO A 1 90 ? -20.644 -0.424 18.052 1.00 67.50 90 PRO A N 1
ATOM 739 C CA . PRO A 1 90 ? -20.165 0.128 19.317 1.00 67.50 90 PRO A CA 1
ATOM 740 C C . PRO A 1 90 ? -18.966 -0.656 19.882 1.00 67.50 90 PRO A C 1
ATOM 742 O O . PRO A 1 90 ? -18.085 -0.048 20.487 1.00 67.50 90 PRO A O 1
ATOM 745 N N . ASP A 1 91 ? -18.866 -1.966 19.612 1.00 74.25 91 ASP A N 1
ATOM 746 C CA . ASP A 1 91 ? -17.751 -2.818 20.055 1.00 74.25 91 ASP A CA 1
ATOM 747 C C . ASP A 1 91 ? -16.864 -3.284 18.883 1.00 74.25 91 ASP A C 1
ATOM 749 O O . ASP A 1 91 ? -16.811 -4.445 18.478 1.00 74.25 91 ASP A O 1
ATOM 753 N N . LYS A 1 92 ? -16.174 -2.316 18.273 1.00 79.81 92 LYS A N 1
ATOM 754 C CA . LYS A 1 92 ? -15.383 -2.499 17.042 1.00 79.81 92 LYS A CA 1
ATOM 755 C C . LYS A 1 92 ? -1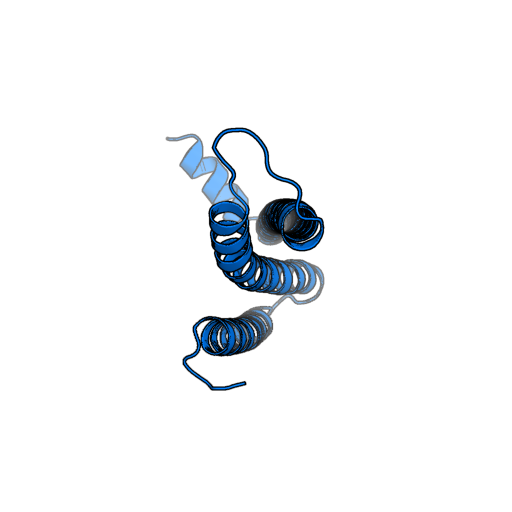4.041 -3.220 17.221 1.00 79.81 92 LYS A C 1
ATOM 757 O O . LYS A 1 92 ? -13.399 -3.540 16.225 1.00 79.81 92 LYS A O 1
ATOM 762 N N . LYS A 1 93 ? -13.583 -3.482 18.453 1.00 83.38 93 LYS A N 1
ATOM 763 C CA . LYS A 1 93 ? -12.205 -3.949 18.726 1.00 83.38 93 LYS A CA 1
ATOM 764 C C . LYS A 1 93 ? -11.847 -5.231 17.974 1.00 83.38 93 LYS A C 1
ATOM 766 O O . LYS A 1 93 ? -10.807 -5.277 17.325 1.00 83.38 93 LYS A O 1
ATOM 771 N N . ILE A 1 94 ? -12.715 -6.241 18.029 1.00 85.56 94 ILE A N 1
ATOM 772 C CA . ILE A 1 94 ? -12.470 -7.541 17.387 1.00 85.56 94 ILE A CA 1
ATOM 773 C C . ILE A 1 94 ? -12.405 -7.379 15.864 1.00 85.56 94 ILE A C 1
ATOM 775 O O . ILE A 1 94 ? -11.487 -7.894 15.233 1.00 85.56 94 ILE A O 1
ATOM 779 N N . VAL A 1 95 ? -13.321 -6.598 15.283 1.00 86.94 95 VAL A N 1
ATOM 780 C CA . VAL A 1 95 ? -13.359 -6.325 13.837 1.00 86.94 95 VAL A CA 1
ATOM 781 C C . VAL A 1 95 ? -12.066 -5.653 13.369 1.00 86.94 95 VAL A C 1
ATOM 783 O O . VAL A 1 95 ? -11.498 -6.057 12.357 1.00 86.94 95 VAL A O 1
ATOM 786 N N . LEU A 1 96 ? -11.561 -4.671 14.125 1.00 88.38 96 LEU A N 1
ATOM 787 C CA . LEU A 1 96 ? -10.308 -3.984 13.798 1.00 88.38 96 LEU A CA 1
ATOM 788 C C . LEU A 1 96 ? -9.095 -4.915 13.885 1.00 88.38 96 LEU A C 1
ATOM 790 O O . LEU A 1 96 ? -8.226 -4.858 13.020 1.00 88.38 96 LEU A O 1
ATOM 794 N N . VAL A 1 97 ? -9.041 -5.791 14.893 1.00 89.38 97 VAL A N 1
ATOM 795 C CA . VAL A 1 97 ? -7.954 -6.773 15.031 1.00 89.38 97 VAL A CA 1
ATOM 796 C C . VAL A 1 97 ? -7.965 -7.752 13.860 1.00 89.38 97 VAL A C 1
ATOM 798 O O . VAL A 1 97 ? -6.933 -7.943 13.221 1.00 89.38 97 VAL A O 1
ATOM 801 N N . VAL A 1 98 ? -9.127 -8.322 13.531 1.00 90.94 98 VAL A N 1
ATOM 802 C CA . VAL A 1 98 ? -9.270 -9.261 12.408 1.00 90.94 98 VAL A CA 1
ATOM 803 C C . VAL A 1 98 ? -8.884 -8.594 11.088 1.00 90.94 98 VAL A C 1
ATOM 805 O O . VAL A 1 98 ? -8.097 -9.153 10.327 1.00 90.94 98 VAL A O 1
ATOM 808 N N . ALA A 1 99 ? -9.363 -7.374 10.837 1.00 91.56 99 ALA A N 1
ATOM 809 C CA . ALA A 1 99 ? -8.993 -6.618 9.646 1.00 91.56 99 ALA A CA 1
ATOM 810 C C . ALA A 1 99 ? -7.483 -6.349 9.586 1.00 91.56 99 ALA A C 1
ATOM 812 O O . ALA A 1 99 ? -6.862 -6.566 8.548 1.00 91.56 99 ALA A O 1
ATOM 813 N N . GLY A 1 100 ? -6.877 -5.931 10.701 1.00 91.25 100 GLY A N 1
ATOM 814 C CA . GLY A 1 100 ? -5.436 -5.706 10.798 1.00 91.25 100 GLY A CA 1
ATOM 815 C C . GLY A 1 100 ? -4.620 -6.955 10.464 1.00 91.25 100 GLY A C 1
ATOM 816 O O . GLY A 1 100 ? -3.660 -6.868 9.702 1.00 91.25 100 GLY A O 1
ATOM 817 N N . VAL A 1 101 ? -5.035 -8.122 10.963 1.00 94.00 101 VAL A N 1
ATOM 818 C CA . VAL A 1 101 ? -4.388 -9.407 10.656 1.00 94.00 101 VAL A CA 1
ATOM 819 C C . VAL A 1 101 ? -4.519 -9.751 9.173 1.00 94.00 101 VAL A C 1
ATOM 821 O O . VAL A 1 101 ? -3.517 -10.072 8.541 1.00 94.00 101 VAL A O 1
ATOM 824 N N . ILE A 1 102 ? -5.718 -9.636 8.593 1.00 94.38 102 ILE A N 1
ATOM 825 C CA . ILE A 1 102 ? -5.959 -9.953 7.176 1.00 94.38 102 ILE A CA 1
ATOM 826 C C . ILE A 1 102 ? -5.102 -9.067 6.265 1.00 94.38 102 ILE A C 1
ATOM 828 O O . ILE A 1 102 ? -4.363 -9.579 5.423 1.00 94.38 102 ILE A O 1
ATOM 832 N N . PHE A 1 103 ? -5.157 -7.745 6.449 1.00 94.19 103 PHE A N 1
ATOM 833 C CA . PHE A 1 103 ? -4.381 -6.814 5.626 1.00 94.19 103 PHE A CA 1
ATOM 834 C C . PHE A 1 103 ? -2.874 -6.948 5.866 1.00 94.19 103 PHE A C 1
ATOM 836 O O . PHE A 1 103 ? -2.096 -6.824 4.919 1.00 94.19 103 PHE A O 1
ATOM 843 N N . GLY A 1 104 ? -2.453 -7.255 7.096 1.00 91.81 104 GLY A N 1
ATOM 844 C CA . GLY A 1 104 ? -1.059 -7.541 7.423 1.00 91.81 104 GLY A CA 1
ATOM 845 C C . GLY A 1 104 ? -0.533 -8.772 6.685 1.00 91.81 104 GLY A C 1
ATOM 846 O O . GLY A 1 104 ? 0.469 -8.673 5.980 1.00 91.81 104 GLY A O 1
ATOM 847 N N . ILE A 1 105 ? -1.235 -9.905 6.777 1.00 93.88 105 ILE A N 1
ATOM 848 C CA . ILE A 1 105 ? -0.855 -11.156 6.101 1.00 93.88 105 ILE A CA 1
ATOM 849 C C . ILE A 1 105 ? -0.817 -10.962 4.586 1.00 93.88 105 ILE A C 1
ATOM 851 O O . ILE A 1 105 ? 0.163 -11.344 3.951 1.00 93.88 105 ILE A O 1
ATOM 855 N N . PHE A 1 106 ? -1.846 -10.334 4.009 1.00 92.25 106 PHE A N 1
ATOM 856 C CA . PHE A 1 106 ? -1.905 -10.089 2.568 1.00 92.25 106 PHE A CA 1
ATOM 857 C C . PHE A 1 106 ? -0.723 -9.237 2.084 1.00 92.25 106 PHE A C 1
ATOM 859 O O . PHE A 1 106 ? -0.090 -9.566 1.083 1.00 92.25 106 PHE A O 1
ATOM 866 N N . SER A 1 107 ? -0.382 -8.180 2.829 1.00 92.88 107 SER A N 1
ATOM 867 C CA . SER A 1 107 ? 0.758 -7.313 2.502 1.00 92.88 107 SER A CA 1
ATOM 868 C C . SER A 1 107 ? 2.081 -8.047 2.597 1.00 92.88 107 SER A C 1
ATOM 870 O O . SER A 1 107 ? 2.905 -7.922 1.699 1.00 92.88 107 SER A O 1
ATOM 872 N N . ILE A 1 108 ? 2.286 -8.800 3.682 1.00 93.19 108 ILE A N 1
ATOM 873 C CA . ILE A 1 108 ? 3.509 -9.573 3.899 1.00 93.19 108 ILE A CA 1
ATOM 874 C C . ILE A 1 108 ? 3.674 -10.573 2.762 1.00 93.19 108 ILE A C 1
ATOM 876 O O . ILE A 1 108 ? 4.727 -10.601 2.141 1.00 93.19 108 ILE A O 1
ATOM 880 N N . PHE A 1 109 ? 2.624 -11.328 2.435 1.00 91.62 109 PHE A N 1
ATOM 881 C CA . PHE A 1 109 ? 2.661 -12.293 1.345 1.00 91.62 109 PHE A CA 1
ATOM 882 C C . PHE A 1 109 ? 2.999 -11.632 0.001 1.00 91.62 109 PHE A C 1
ATOM 884 O O . PHE A 1 109 ? 3.946 -12.046 -0.666 1.00 91.62 109 PHE A O 1
ATOM 891 N N . ALA A 1 110 ? 2.286 -10.565 -0.372 1.00 90.31 110 ALA A N 1
ATOM 892 C CA . ALA A 1 110 ? 2.522 -9.855 -1.627 1.00 90.31 110 ALA A CA 1
ATOM 893 C C . ALA A 1 110 ? 3.934 -9.242 -1.701 1.00 90.31 110 ALA A C 1
ATOM 895 O O . ALA A 1 110 ? 4.592 -9.330 -2.738 1.00 90.31 110 ALA A O 1
ATOM 896 N N . LEU A 1 111 ? 4.432 -8.666 -0.601 1.00 92.94 111 LEU A N 1
ATOM 897 C CA . LEU A 1 111 ? 5.801 -8.151 -0.516 1.00 92.94 111 LEU A CA 1
ATOM 898 C C . LEU A 1 111 ? 6.833 -9.275 -0.603 1.00 92.94 111 LEU A C 1
ATOM 900 O O . LEU A 1 111 ? 7.840 -9.115 -1.282 1.00 92.94 111 LEU A O 1
ATOM 904 N N . SER A 1 112 ? 6.594 -10.417 0.039 1.00 89.56 112 SER A N 1
ATOM 905 C CA . SER A 1 112 ? 7.503 -11.559 -0.022 1.00 89.56 112 SER A CA 1
ATOM 906 C C . SER A 1 112 ? 7.621 -12.129 -1.435 1.00 89.56 112 SER A C 1
ATOM 908 O O . SER A 1 112 ? 8.732 -12.438 -1.859 1.00 89.56 112 SER A O 1
ATOM 910 N N . VAL A 1 113 ? 6.517 -12.212 -2.184 1.00 87.44 113 VAL A N 1
ATOM 911 C CA . VAL A 1 113 ? 6.544 -12.586 -3.610 1.00 87.44 113 VAL A CA 1
ATOM 912 C C . VAL A 1 113 ? 7.309 -11.538 -4.422 1.00 87.44 113 VAL A C 1
ATOM 914 O O . VAL A 1 113 ? 8.209 -11.874 -5.185 1.00 87.44 113 VAL A O 1
ATOM 917 N N . HIS A 1 114 ? 7.016 -10.252 -4.220 1.00 89.19 114 HIS A N 1
ATOM 918 C CA . HIS A 1 114 ? 7.669 -9.169 -4.957 1.00 89.19 114 HIS A CA 1
ATOM 919 C C . HIS A 1 114 ? 9.188 -9.076 -4.717 1.00 89.19 114 HIS A C 1
ATOM 921 O O . HIS A 1 114 ? 9.950 -8.774 -5.638 1.00 89.19 114 HIS A O 1
ATOM 927 N N . LEU A 1 115 ? 9.634 -9.344 -3.489 1.00 87.75 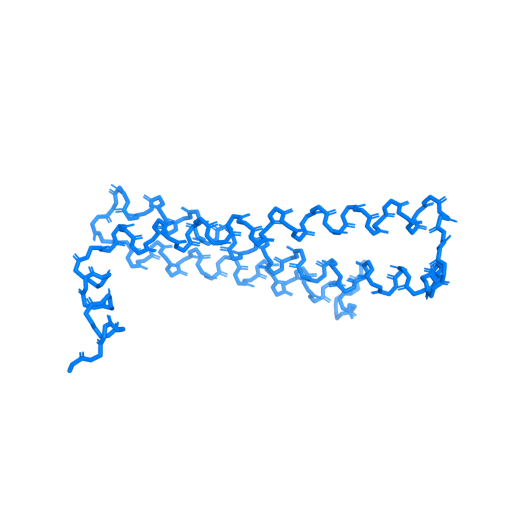115 LEU A N 1
ATOM 928 C CA . LEU A 1 115 ? 11.047 -9.363 -3.099 1.00 87.75 115 LEU A CA 1
ATOM 929 C C . LEU A 1 115 ? 11.757 -10.674 -3.479 1.00 87.75 115 LEU A C 1
ATOM 931 O O . LEU A 1 115 ? 12.961 -10.791 -3.266 1.00 87.75 115 LEU A O 1
ATOM 935 N N . GLY A 1 116 ? 11.033 -11.652 -4.035 1.00 85.12 116 GLY A N 1
ATOM 936 C CA . GLY A 1 116 ? 11.586 -12.934 -4.472 1.00 85.12 116 GLY A CA 1
ATOM 937 C C . GLY A 1 116 ? 11.854 -13.937 -3.345 1.00 85.12 116 GLY A C 1
ATOM 938 O O . GLY A 1 116 ? 12.595 -14.893 -3.554 1.00 85.12 116 GLY A O 1
ATOM 939 N N . PHE A 1 117 ? 11.268 -13.749 -2.155 1.00 83.75 117 PHE A N 1
ATOM 940 C CA . PHE A 1 117 ? 11.369 -14.716 -1.050 1.00 83.75 117 PHE A CA 1
ATOM 941 C C . PHE A 1 117 ? 10.546 -15.983 -1.295 1.00 83.75 117 PHE A C 1
ATOM 943 O O . PHE A 1 117 ? 10.920 -17.061 -0.838 1.00 83.75 117 PHE A O 1
ATOM 950 N N . PHE A 1 118 ? 9.437 -15.853 -2.020 1.00 73.94 118 PHE A N 1
ATOM 951 C CA . PHE A 1 118 ? 8.672 -16.977 -2.543 1.00 73.94 118 PHE A CA 1
ATOM 952 C C . PHE A 1 118 ? 8.745 -16.897 -4.066 1.00 73.94 118 PHE A C 1
ATOM 954 O O . PHE A 1 118 ? 8.416 -15.857 -4.637 1.00 73.94 118 PHE A O 1
ATOM 961 N N . GLY A 1 119 ? 9.250 -17.954 -4.708 1.00 60.81 119 GLY A N 1
ATOM 962 C CA . GLY A 1 119 ? 9.301 -18.030 -6.168 1.00 60.81 119 GLY A CA 1
ATOM 963 C C . GLY A 1 119 ? 7.901 -17.895 -6.767 1.00 60.81 119 GLY A C 1
ATOM 964 O O . GLY A 1 119 ? 6.938 -18.398 -6.184 1.00 60.81 119 GLY A O 1
ATOM 965 N N . ALA A 1 120 ? 7.810 -17.179 -7.890 1.00 55.28 120 ALA A N 1
ATOM 966 C CA . ALA A 1 120 ? 6.616 -17.140 -8.730 1.00 55.28 120 ALA A CA 1
ATOM 967 C C . 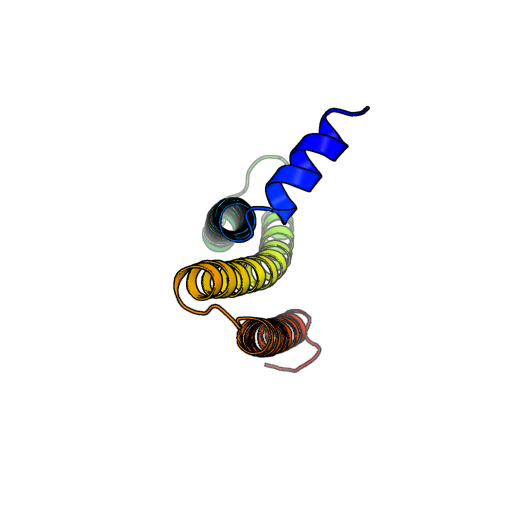ALA A 1 120 ? 6.371 -18.497 -9.405 1.00 55.28 120 ALA A C 1
ATOM 969 O O . ALA A 1 120 ? 7.376 -19.159 -9.759 1.00 55.28 120 ALA A O 1
#

pLDDT: mean 85.46, std 10.52, range [51.25, 96.31]